Protein AF-A0A843GT63-F1 (afdb_monomer_lite)

Secondary structure (DSSP, 8-state):
--HHHHHHHHHHHHHHHHHHTTSS-HHHHHHHHHHHHHTTSS-HHHHHHHHHHHHHHHHHTT--------

Foldseek 3Di:
DDPLQVQQQVQLVVLVVCCVVVVDQLVRSLVVLVVCVVVSSHDPVSSVVSNVVSVVRVVCVVPPDDDDDD

Sequence (70 aa):
MTIIEKSSKRKANAIRYCVEHGEYSPGYASDRLEELHDNGKVLDVDYEPLAEWLDSLMNAEDIEEMPVEE

Radius of gyration: 14.81 Å; chains: 1; bounding box: 32×23×50 Å

Structure (mmCIF, N/CA/C/O backbone):
data_AF-A0A843GT63-F1
#
_entry.id   AF-A0A843GT63-F1
#
loop_
_atom_site.group_PDB
_atom_site.id
_atom_site.type_symbol
_atom_site.label_atom_id
_atom_site.label_alt_id
_atom_site.label_comp_id
_atom_site.label_asym_id
_atom_site.label_entity_id
_atom_site.label_seq_id
_atom_site.pdbx_PDB_ins_code
_atom_site.Cartn_x
_atom_site.Cartn_y
_atom_site.Cartn_z
_atom_site.occupancy
_atom_site.B_iso_or_equiv
_atom_site.auth_seq_id
_atom_site.auth_comp_id
_atom_site.auth_asym_id
_atom_site.auth_atom_id
_atom_site.pdbx_PDB_model_num
ATOM 1 N N . MET A 1 1 ? -7.251 10.552 16.704 1.00 64.88 1 MET A N 1
ATOM 2 C CA . MET A 1 1 ? -6.304 9.527 16.228 1.00 64.88 1 MET A CA 1
ATOM 3 C C . MET A 1 1 ? -6.316 8.311 17.147 1.00 64.88 1 MET A C 1
ATOM 5 O O . MET A 1 1 ? -5.592 8.238 18.140 1.00 64.88 1 MET A O 1
ATOM 9 N N . THR A 1 2 ? -7.208 7.390 16.818 1.00 85.12 2 THR A N 1
ATOM 10 C CA . THR A 1 2 ? -7.442 6.075 17.404 1.00 85.12 2 THR A CA 1
ATOM 11 C C . THR A 1 2 ? -6.301 5.107 17.076 1.00 85.12 2 THR A C 1
ATOM 13 O O . THR A 1 2 ? -5.413 5.394 16.269 1.00 85.12 2 THR A O 1
ATOM 16 N N . ILE A 1 3 ? -6.310 3.935 17.714 1.00 85.25 3 ILE A N 1
ATOM 17 C CA . ILE A 1 3 ? -5.351 2.855 17.428 1.00 85.25 3 ILE A CA 1
ATOM 18 C C . ILE A 1 3 ? -5.486 2.384 15.970 1.00 85.25 3 ILE A C 1
ATOM 20 O O . ILE A 1 3 ? -4.478 2.091 15.330 1.00 85.25 3 ILE A O 1
ATOM 24 N N . ILE A 1 4 ? -6.713 2.378 15.441 1.00 84.62 4 ILE A N 1
ATOM 25 C CA . ILE A 1 4 ? -7.030 1.975 14.066 1.00 84.62 4 ILE A CA 1
ATOM 26 C C . ILE A 1 4 ? -6.415 2.968 13.073 1.00 84.62 4 ILE A C 1
ATOM 28 O O . ILE A 1 4 ? -5.642 2.555 12.215 1.00 84.62 4 ILE A O 1
ATOM 32 N N . GLU A 1 5 ? -6.629 4.275 13.266 1.00 87.31 5 GLU A N 1
ATOM 33 C CA . GLU A 1 5 ? -6.027 5.325 12.422 1.00 87.31 5 GLU A CA 1
ATOM 34 C C . GLU A 1 5 ? -4.487 5.287 12.452 1.00 87.31 5 GLU A C 1
ATOM 36 O O . GLU A 1 5 ? -3.828 5.416 11.424 1.00 87.31 5 GLU A O 1
ATOM 41 N N . LYS A 1 6 ? -3.872 5.053 13.623 1.00 90.62 6 LYS A N 1
ATOM 42 C CA . LYS A 1 6 ? -2.406 4.892 13.716 1.00 90.62 6 LYS A CA 1
ATOM 43 C C . LYS A 1 6 ? -1.904 3.659 12.966 1.00 90.62 6 LYS A C 1
ATOM 45 O O . LYS A 1 6 ? -0.811 3.698 12.405 1.00 90.62 6 LYS A O 1
ATOM 50 N N . SER A 1 7 ? -2.654 2.562 13.022 1.00 91.81 7 SER A N 1
ATOM 51 C CA . SER A 1 7 ? -2.310 1.305 12.354 1.00 91.81 7 SER A CA 1
ATOM 52 C C . SER A 1 7 ? -2.411 1.443 10.835 1.00 91.81 7 SER A C 1
ATOM 54 O O . SER A 1 7 ? -1.468 1.078 10.133 1.00 91.81 7 SER A O 1
ATOM 56 N N . SER A 1 8 ? -3.500 2.051 10.360 1.00 93.31 8 SER A N 1
ATOM 57 C CA . SER A 1 8 ? -3.751 2.365 8.952 1.00 93.31 8 SER A CA 1
ATOM 58 C C . SER A 1 8 ? -2.608 3.173 8.347 1.00 93.31 8 SER A C 1
ATOM 60 O O . SER A 1 8 ? -1.894 2.686 7.469 1.00 93.31 8 SER A O 1
ATOM 62 N N . LYS A 1 9 ? -2.310 4.334 8.938 1.00 94.00 9 LYS A N 1
ATOM 63 C CA . LYS A 1 9 ? -1.229 5.209 8.478 1.00 94.00 9 LYS A CA 1
ATOM 64 C C . LYS A 1 9 ? 0.139 4.527 8.456 1.00 94.00 9 LYS A C 1
ATOM 66 O O . LYS A 1 9 ? 0.938 4.749 7.553 1.00 94.00 9 LYS A O 1
ATOM 71 N N . ARG A 1 10 ? 0.438 3.677 9.446 1.00 95.25 10 ARG A N 1
ATOM 72 C CA . ARG A 1 10 ? 1.698 2.912 9.474 1.00 95.25 10 ARG A CA 1
ATOM 73 C C . ARG A 1 10 ? 1.802 1.924 8.316 1.00 95.25 10 ARG A C 1
ATOM 75 O O . ARG A 1 10 ? 2.890 1.765 7.776 1.00 95.25 10 ARG A O 1
ATOM 82 N N . LYS A 1 11 ? 0.704 1.262 7.955 1.00 95.12 11 LYS A N 1
ATOM 83 C CA . LYS A 1 11 ? 0.663 0.296 6.852 1.00 95.12 11 LYS A CA 1
ATOM 84 C C . LYS A 1 11 ? 0.808 0.978 5.496 1.00 95.12 11 LYS A C 1
ATOM 86 O O . LYS A 1 11 ? 1.645 0.545 4.713 1.00 95.12 11 LYS A O 1
ATOM 91 N N . ALA A 1 12 ? 0.076 2.068 5.276 1.00 94.62 12 ALA A N 1
ATOM 92 C CA . ALA A 1 12 ? 0.209 2.879 4.069 1.00 94.62 12 ALA A CA 1
ATOM 93 C C . ALA A 1 12 ? 1.645 3.419 3.911 1.00 94.62 12 ALA A C 1
ATOM 95 O O . ALA A 1 12 ? 2.278 3.230 2.875 1.00 94.62 12 ALA A O 1
ATOM 96 N N .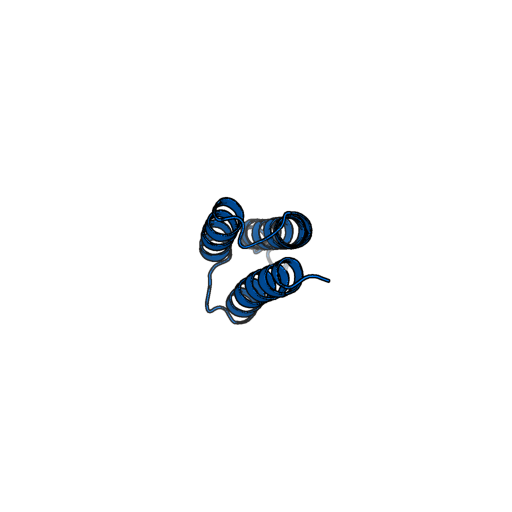 ASN A 1 13 ? 2.225 3.976 4.981 1.00 95.44 13 ASN A N 1
ATOM 97 C CA . ASN A 1 13 ? 3.609 4.457 4.957 1.00 95.44 13 ASN A CA 1
ATOM 98 C C . ASN A 1 13 ? 4.638 3.350 4.683 1.00 95.44 13 ASN A C 1
ATOM 100 O O . ASN A 1 13 ? 5.650 3.619 4.045 1.00 95.44 13 ASN A O 1
ATOM 104 N N . ALA A 1 14 ? 4.412 2.129 5.176 1.00 96.31 14 ALA A N 1
ATOM 105 C CA . ALA A 1 14 ? 5.314 1.009 4.918 1.00 96.31 14 ALA A CA 1
ATOM 106 C C . ALA A 1 14 ? 5.322 0.619 3.434 1.00 96.31 14 ALA A C 1
ATOM 108 O O . ALA A 1 14 ? 6.394 0.432 2.871 1.00 96.31 14 ALA A O 1
ATOM 109 N N . ILE A 1 15 ? 4.147 0.561 2.793 1.00 95.81 15 ILE A N 1
ATOM 110 C CA . ILE A 1 15 ? 4.045 0.302 1.348 1.00 95.81 15 ILE A CA 1
ATOM 111 C C . ILE A 1 15 ? 4.778 1.387 0.565 1.00 95.81 15 ILE A C 1
ATOM 113 O O . ILE A 1 15 ? 5.628 1.075 -0.265 1.00 95.81 15 ILE A O 1
ATOM 117 N N . ARG A 1 16 ? 4.501 2.657 0.878 1.00 95.69 16 ARG A N 1
ATOM 118 C CA . ARG A 1 16 ? 5.161 3.790 0.229 1.00 95.69 16 ARG A CA 1
ATOM 119 C C . ARG A 1 16 ? 6.683 3.712 0.347 1.00 95.69 16 ARG A C 1
ATOM 121 O O . ARG A 1 16 ? 7.372 3.856 -0.654 1.00 95.69 16 ARG A O 1
ATOM 128 N N . TYR A 1 17 ? 7.194 3.429 1.546 1.00 96.06 17 TYR A N 1
ATOM 129 C CA . TYR A 1 17 ? 8.628 3.287 1.788 1.00 96.06 17 TYR A CA 1
ATOM 130 C C . TYR A 1 17 ? 9.252 2.185 0.920 1.00 96.06 17 TYR A C 1
ATOM 132 O O . TYR A 1 17 ? 10.291 2.4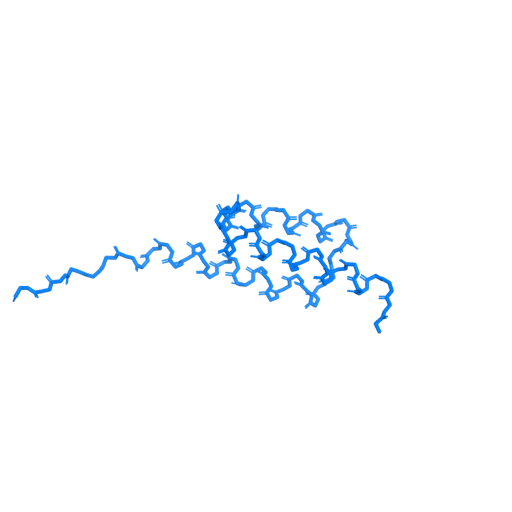19 0.304 1.00 96.06 17 TYR A O 1
ATOM 140 N N . CYS A 1 18 ? 8.611 1.014 0.833 1.00 96.00 18 CYS A N 1
ATOM 141 C CA . CYS A 1 18 ? 9.086 -0.090 -0.001 1.00 96.00 18 CYS A CA 1
ATOM 142 C C . CYS A 1 18 ? 9.128 0.282 -1.489 1.00 96.00 18 CYS A C 1
ATOM 144 O O . CYS A 1 18 ? 10.078 -0.089 -2.170 1.00 96.00 18 CYS A O 1
ATOM 146 N N . VAL A 1 19 ? 8.151 1.040 -1.993 1.00 95.06 19 VAL A N 1
ATOM 147 C CA . VAL A 1 19 ? 8.156 1.511 -3.390 1.00 95.06 19 VAL A CA 1
ATOM 148 C C . VAL A 1 19 ? 9.226 2.581 -3.618 1.00 95.06 19 VAL A C 1
ATOM 150 O O . VAL A 1 19 ? 9.997 2.474 -4.564 1.00 95.06 19 VAL A O 1
ATOM 153 N N . GLU A 1 20 ? 9.357 3.561 -2.717 1.00 93.19 20 GLU A N 1
ATOM 154 C CA . GLU A 1 20 ? 10.387 4.615 -2.798 1.00 93.19 20 GLU A CA 1
ATOM 155 C C . GLU A 1 20 ? 11.823 4.048 -2.788 1.00 93.19 20 GLU A C 1
ATOM 157 O O . GLU A 1 20 ? 12.732 4.674 -3.327 1.00 93.19 20 GLU A O 1
ATOM 162 N N . HIS A 1 21 ? 12.037 2.874 -2.185 1.00 94.69 21 HIS A N 1
ATOM 163 C CA . HIS A 1 21 ? 13.345 2.205 -2.120 1.00 94.69 21 HIS A CA 1
ATOM 164 C C . HIS A 1 21 ? 13.520 1.107 -3.179 1.00 94.69 21 HIS A C 1
ATOM 166 O O . HIS A 1 21 ? 14.546 0.426 -3.182 1.00 94.69 21 HIS A O 1
ATOM 172 N N . GLY A 1 22 ? 12.540 0.923 -4.070 1.00 91.69 22 GLY A N 1
ATOM 173 C CA . GLY A 1 22 ? 12.579 -0.099 -5.116 1.00 91.69 22 GLY A CA 1
ATOM 174 C C . GLY A 1 22 ? 12.471 -1.535 -4.598 1.00 91.69 22 GLY A C 1
ATOM 175 O O . GLY A 1 22 ? 12.813 -2.469 -5.318 1.00 91.69 22 GLY A O 1
ATOM 176 N N . GLU A 1 23 ? 12.010 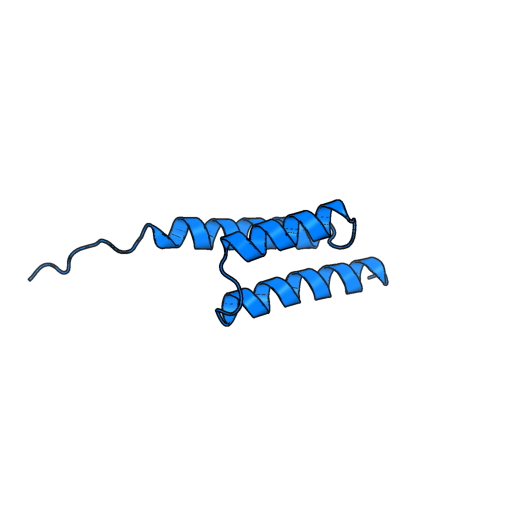-1.739 -3.359 1.00 95.31 23 GLU A N 1
ATOM 177 C CA . GLU A 1 23 ? 11.720 -3.078 -2.840 1.00 95.31 23 GLU A CA 1
ATOM 178 C C . GLU A 1 23 ? 10.423 -3.635 -3.429 1.00 95.31 23 GLU A C 1
ATOM 180 O O . GLU A 1 23 ? 10.338 -4.836 -3.685 1.00 95.31 23 GLU A O 1
ATOM 185 N N . TYR A 1 24 ? 9.422 -2.773 -3.654 1.00 93.56 24 TYR A N 1
ATOM 186 C CA . TYR A 1 24 ? 8.154 -3.113 -4.307 1.00 93.56 24 TYR A CA 1
ATOM 187 C C . TYR A 1 24 ? 8.024 -2.380 -5.640 1.00 93.56 24 TYR A C 1
ATOM 189 O O . TYR A 1 24 ? 8.282 -1.180 -5.715 1.00 93.56 24 TYR A O 1
ATOM 197 N N . SER A 1 25 ? 7.554 -3.084 -6.673 1.00 93.75 25 SER A N 1
ATOM 198 C CA . SER A 1 25 ? 7.055 -2.419 -7.876 1.00 93.75 25 SER A CA 1
ATOM 199 C C . SER A 1 25 ? 5.725 -1.713 -7.572 1.00 93.75 25 SER A C 1
ATOM 201 O O . SER A 1 25 ? 4.979 -2.183 -6.703 1.00 93.75 25 SER A O 1
ATOM 203 N N . PRO A 1 26 ? 5.389 -0.620 -8.281 1.00 92.81 26 PRO A N 1
ATOM 204 C CA . PRO A 1 26 ? 4.119 0.080 -8.097 1.00 92.81 26 PRO A CA 1
ATOM 205 C C . PRO A 1 26 ? 2.892 -0.839 -8.219 1.00 92.81 26 PRO A C 1
ATOM 207 O O . PRO A 1 26 ? 2.009 -0.789 -7.366 1.00 92.81 26 PRO A O 1
ATOM 210 N N . GLY A 1 27 ? 2.889 -1.761 -9.191 1.00 93.75 27 GLY A N 1
ATOM 211 C CA . GLY A 1 27 ? 1.815 -2.749 -9.353 1.00 93.75 27 GLY A CA 1
ATOM 212 C C . GLY A 1 27 ? 1.676 -3.698 -8.160 1.00 93.75 27 GLY A C 1
ATOM 213 O O . GLY A 1 27 ? 0.589 -3.843 -7.608 1.00 93.75 27 GLY A O 1
ATOM 214 N N . TYR A 1 28 ? 2.785 -4.272 -7.676 1.00 94.62 28 TYR A N 1
ATOM 215 C CA . TYR A 1 28 ? 2.754 -5.143 -6.494 1.00 94.62 28 TYR A CA 1
ATOM 216 C C . TYR A 1 28 ? 2.313 -4.389 -5.229 1.00 94.62 28 TYR A C 1
ATOM 218 O O . TYR A 1 28 ? 1.598 -4.923 -4.380 1.00 94.62 28 TYR A O 1
ATOM 226 N N . ALA A 1 29 ? 2.736 -3.133 -5.089 1.00 95.81 29 ALA A N 1
ATOM 227 C CA . ALA A 1 29 ? 2.303 -2.275 -3.999 1.00 95.81 29 ALA A CA 1
ATOM 228 C C . ALA A 1 29 ? 0.806 -1.942 -4.067 1.00 95.81 29 ALA A C 1
ATOM 230 O O . ALA A 1 29 ? 0.179 -1.873 -3.009 1.00 95.81 29 ALA A O 1
ATOM 231 N N . SER A 1 30 ? 0.241 -1.789 -5.269 1.00 95.19 30 SER A N 1
ATOM 232 C CA . SER A 1 30 ? -1.192 -1.559 -5.480 1.00 95.19 30 SER A CA 1
ATOM 233 C C . SER A 1 30 ? -2.015 -2.766 -5.036 1.00 95.19 30 SER A C 1
ATOM 235 O O . SER A 1 30 ? -2.868 -2.625 -4.161 1.00 95.19 30 SER A O 1
ATOM 237 N N . ASP A 1 31 ? -1.664 -3.970 -5.505 1.00 95.81 31 ASP A N 1
ATOM 238 C CA . ASP A 1 31 ? -2.311 -5.224 -5.083 1.00 95.81 31 ASP A CA 1
ATOM 239 C C . ASP A 1 31 ? -2.257 -5.393 -3.556 1.00 95.81 31 ASP A C 1
ATOM 241 O O . ASP A 1 31 ? -3.225 -5.776 -2.890 1.00 95.81 31 ASP A O 1
ATOM 245 N N . ARG A 1 32 ? -1.099 -5.076 -2.961 1.00 95.88 32 ARG A N 1
ATOM 246 C CA . ARG A 1 32 ? -0.905 -5.193 -1.515 1.00 95.88 32 ARG A CA 1
ATOM 247 C C . ARG A 1 32 ? -1.714 -4.163 -0.732 1.00 95.88 32 ARG A C 1
ATOM 249 O O . ARG A 1 32 ? -2.143 -4.454 0.389 1.00 95.88 32 ARG A O 1
ATOM 256 N N . LEU A 1 33 ? -1.873 -2.962 -1.277 1.00 96.06 33 LEU A N 1
ATOM 257 C CA . LEU A 1 33 ? -2.665 -1.896 -0.682 1.00 96.06 33 LEU A CA 1
ATOM 258 C C . LEU A 1 33 ? -4.157 -2.250 -0.700 1.00 96.06 33 LEU A C 1
ATOM 260 O O . LEU A 1 33 ? -4.799 -2.114 0.344 1.00 96.06 33 LEU A O 1
ATOM 264 N N . GLU A 1 34 ? -4.671 -2.764 -1.820 1.00 95.81 34 GLU A N 1
ATOM 265 C CA . GLU A 1 34 ? -6.048 -3.265 -1.946 1.00 95.81 34 GLU A CA 1
ATOM 266 C C . GLU A 1 34 ? -6.340 -4.369 -0.928 1.00 95.81 34 GLU A C 1
ATOM 268 O O . GLU A 1 34 ? -7.277 -4.248 -0.143 1.00 95.81 34 GLU A O 1
ATOM 273 N N . GLU A 1 35 ? -5.473 -5.381 -0.809 1.00 96.19 35 GLU A N 1
ATOM 274 C CA . GLU A 1 35 ? -5.664 -6.452 0.180 1.00 96.19 35 GLU A CA 1
ATOM 275 C C . GLU A 1 35 ? -5.745 -5.900 1.617 1.00 96.19 35 GLU A C 1
ATOM 277 O O . GLU A 1 35 ? -6.512 -6.379 2.459 1.00 96.19 35 GLU A O 1
ATOM 282 N N . LEU A 1 36 ? -4.925 -4.901 1.956 1.00 94.94 36 LEU A N 1
ATOM 283 C CA . LEU A 1 36 ? -4.958 -4.297 3.287 1.00 94.94 36 LEU A CA 1
ATOM 284 C C . LEU A 1 36 ? -6.221 -3.465 3.520 1.00 94.94 36 LEU A C 1
ATOM 286 O O . LEU A 1 36 ? -6.700 -3.424 4.659 1.00 94.94 36 LEU A O 1
ATOM 290 N N . HIS A 1 37 ? -6.736 -2.818 2.483 1.00 95.06 37 HIS A N 1
ATOM 291 C CA . HIS A 1 37 ? -7.975 -2.053 2.521 1.00 95.06 37 HIS A CA 1
ATOM 292 C C . HIS A 1 37 ? -9.197 -2.965 2.669 1.00 95.06 37 HIS A C 1
ATOM 294 O O . HIS A 1 37 ? -9.944 -2.798 3.632 1.00 95.06 37 HIS A O 1
ATOM 300 N N . ASP A 1 38 ? -9.294 -4.033 1.873 1.00 95.62 38 ASP A N 1
ATOM 301 C CA . ASP A 1 38 ? -10.349 -5.058 1.960 1.00 95.62 38 ASP A CA 1
ATOM 302 C C . ASP A 1 38 ? -10.421 -5.713 3.346 1.00 95.62 38 ASP A C 1
ATOM 304 O O . ASP A 1 38 ? -11.486 -6.037 3.874 1.00 95.62 38 ASP A O 1
ATOM 308 N N . ASN A 1 39 ? -9.262 -5.882 3.986 1.00 94.56 39 ASN A N 1
ATOM 309 C CA . ASN A 1 39 ? -9.163 -6.402 5.348 1.00 94.56 39 ASN A CA 1
ATOM 310 C C . ASN A 1 39 ? -9.489 -5.363 6.443 1.00 94.56 39 ASN A C 1
ATOM 312 O O . ASN A 1 39 ? -9.314 -5.659 7.631 1.00 94.56 39 ASN A O 1
ATOM 316 N N . GLY A 1 40 ? -9.870 -4.135 6.084 1.00 92.50 40 GLY A N 1
ATOM 317 C CA . GLY A 1 40 ? -10.125 -3.025 7.007 1.00 92.50 40 GLY A CA 1
ATOM 318 C C . GLY A 1 40 ? -8.888 -2.578 7.792 1.00 92.50 40 GLY A C 1
ATOM 319 O O . GLY A 1 40 ? -9.000 -2.025 8.888 1.00 92.50 40 GLY A O 1
ATOM 320 N N . LYS A 1 41 ? -7.683 -2.877 7.287 1.00 93.62 41 LYS A N 1
ATOM 321 C CA . LYS A 1 41 ? -6.406 -2.541 7.940 1.00 93.62 41 LYS A CA 1
ATOM 322 C C . LYS A 1 41 ? -5.869 -1.186 7.497 1.00 93.62 41 LYS A C 1
ATOM 324 O O . LYS A 1 41 ? -5.063 -0.619 8.235 1.00 93.62 41 LYS A O 1
ATOM 329 N N . VAL A 1 42 ? -6.278 -0.713 6.325 1.00 94.69 42 VAL A N 1
ATOM 330 C CA . VAL A 1 42 ? -6.043 0.638 5.811 1.00 94.69 42 VAL A CA 1
ATOM 331 C C . VAL A 1 42 ? -7.411 1.288 5.619 1.00 94.69 42 VAL A C 1
ATOM 333 O O . VAL A 1 42 ? -8.323 0.659 5.099 1.00 94.69 42 VAL A O 1
ATOM 336 N N . LEU A 1 43 ? -7.563 2.509 6.116 1.00 94.12 43 LEU A N 1
ATOM 337 C CA . LEU A 1 43 ? -8.771 3.319 5.991 1.00 94.12 43 LEU A CA 1
ATOM 338 C C . LEU A 1 43 ? -8.740 4.094 4.673 1.00 94.12 43 LEU A C 1
ATOM 340 O O . LEU A 1 43 ? -7.656 4.438 4.206 1.00 94.12 43 LEU A O 1
ATOM 344 N N . ASP A 1 44 ? -9.909 4.466 4.153 1.00 94.06 44 ASP A N 1
ATOM 345 C CA . ASP A 1 44 ? -10.058 5.237 2.905 1.00 94.06 44 ASP A CA 1
ATOM 346 C C . ASP A 1 44 ? -9.134 6.465 2.861 1.00 94.06 44 ASP A C 1
ATOM 348 O O . ASP A 1 44 ? -8.414 6.678 1.892 1.00 94.06 44 ASP A O 1
ATOM 352 N N . VAL A 1 45 ? -9.049 7.197 3.980 1.00 93.56 45 VAL A N 1
ATOM 353 C CA . VAL A 1 45 ? -8.221 8.409 4.128 1.00 93.56 45 VAL A CA 1
ATOM 354 C C . VAL A 1 45 ? -6.717 8.193 3.920 1.00 93.56 45 VAL A C 1
ATOM 356 O O . VAL A 1 45 ? -6.005 9.148 3.618 1.00 93.56 45 VAL A O 1
ATOM 359 N N . ASP A 1 46 ? -6.220 6.972 4.130 1.00 94.19 46 ASP A N 1
ATOM 360 C CA . ASP A 1 46 ? -4.822 6.596 3.886 1.00 94.19 46 ASP A CA 1
ATOM 361 C C . ASP A 1 46 ? -4.673 5.775 2.587 1.00 94.19 46 ASP A C 1
ATOM 363 O O . ASP A 1 46 ? -3.582 5.736 2.020 1.00 94.19 46 ASP A O 1
ATOM 367 N N . TYR A 1 47 ? -5.745 5.116 2.131 1.00 94.81 47 TYR A N 1
ATOM 368 C CA . TYR A 1 47 ? -5.790 4.315 0.906 1.00 94.81 47 TYR A CA 1
ATOM 369 C C . TYR A 1 47 ? -5.791 5.194 -0.345 1.00 94.81 47 TYR A C 1
ATOM 371 O O . TYR A 1 47 ? -4.872 5.084 -1.151 1.00 94.81 47 TYR A O 1
ATOM 379 N N . GLU A 1 48 ? -6.774 6.090 -0.480 1.00 95.31 48 GLU A N 1
ATOM 380 C CA . GLU A 1 48 ? -6.994 6.907 -1.682 1.00 95.31 48 GL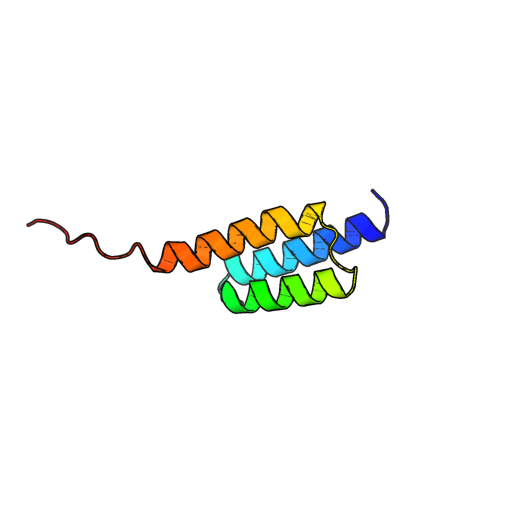U A CA 1
ATOM 381 C C . GLU A 1 48 ? -5.733 7.654 -2.153 1.00 95.31 48 GLU A C 1
ATOM 383 O O . GLU A 1 48 ? -5.334 7.465 -3.303 1.00 95.31 48 GLU A O 1
ATOM 388 N N . PRO A 1 49 ? -5.033 8.435 -1.300 1.00 95.75 49 PRO A N 1
ATOM 389 C CA . PRO A 1 49 ? -3.855 9.173 -1.752 1.00 95.75 49 PRO A CA 1
ATOM 390 C C . PRO A 1 49 ? -2.681 8.259 -2.122 1.00 95.75 49 PRO A C 1
ATOM 392 O O . PRO A 1 49 ? -1.844 8.636 -2.940 1.00 95.75 49 PRO A O 1
ATOM 395 N N . LEU A 1 50 ? -2.577 7.076 -1.506 1.00 95.62 50 LEU A N 1
ATOM 396 C CA . LEU A 1 50 ? -1.511 6.133 -1.826 1.00 95.62 50 LEU A CA 1
ATOM 397 C C . LEU A 1 50 ? -1.813 5.375 -3.121 1.00 95.62 50 LEU A C 1
ATOM 399 O O . LEU A 1 50 ? -0.899 5.175 -3.912 1.00 95.62 50 LEU A O 1
ATOM 403 N N . ALA A 1 51 ? -3.071 5.001 -3.356 1.00 95.94 51 ALA A N 1
ATOM 404 C CA . ALA A 1 51 ? -3.510 4.374 -4.596 1.00 95.94 51 ALA A CA 1
ATOM 405 C C . ALA A 1 51 ? -3.301 5.311 -5.796 1.00 95.94 51 ALA A C 1
ATOM 407 O O . ALA A 1 51 ? -2.696 4.900 -6.781 1.00 95.94 51 ALA A O 1
ATOM 408 N N . GLU A 1 52 ? -3.691 6.587 -5.681 1.00 95.19 52 GLU A N 1
ATOM 409 C CA . GLU A 1 52 ? -3.459 7.596 -6.729 1.00 95.19 52 GLU A CA 1
ATOM 410 C C . GLU A 1 52 ? -1.963 7.772 -7.028 1.00 95.19 52 GLU A C 1
ATOM 412 O O . GLU A 1 52 ? -1.544 7.836 -8.183 1.00 95.19 52 GLU A O 1
ATOM 417 N N . TRP A 1 53 ? -1.128 7.796 -5.986 1.00 95.06 53 TRP A N 1
ATOM 418 C CA . TRP A 1 53 ? 0.318 7.878 -6.161 1.00 95.06 53 TRP A CA 1
ATOM 419 C C . TRP A 1 53 ? 0.894 6.645 -6.872 1.00 95.06 53 TRP A C 1
ATOM 421 O O . TRP A 1 53 ? 1.700 6.798 -7.789 1.00 95.06 53 TRP A O 1
ATOM 431 N N . LEU A 1 54 ? 0.476 5.434 -6.490 1.00 94.19 54 LEU A N 1
ATOM 432 C CA . LEU A 1 54 ? 0.916 4.191 -7.135 1.00 94.19 54 LEU A CA 1
ATOM 433 C C . LEU A 1 54 ? 0.484 4.129 -8.602 1.00 94.19 54 LEU A C 1
ATOM 435 O O . LEU A 1 54 ? 1.291 3.756 -9.451 1.00 94.19 54 LEU A O 1
ATOM 439 N N . ASP A 1 55 ? -0.742 4.552 -8.903 1.00 93.44 55 ASP A N 1
ATOM 440 C CA . ASP A 1 55 ? -1.244 4.662 -10.271 1.00 93.44 55 ASP A CA 1
ATOM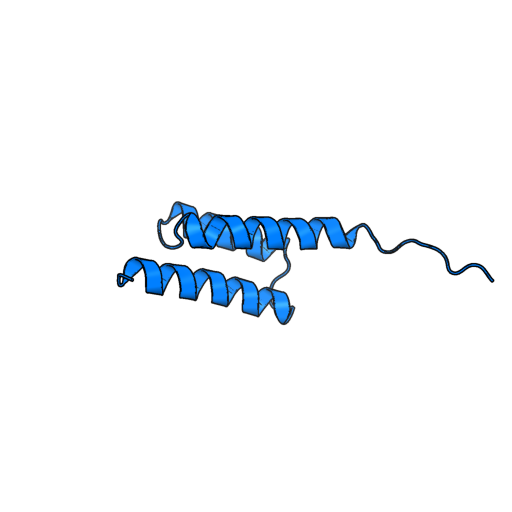 441 C C . ASP A 1 55 ? -0.416 5.660 -11.087 1.00 93.44 55 ASP A C 1
ATOM 443 O O . ASP A 1 55 ? 0.020 5.347 -12.194 1.00 93.44 55 ASP A O 1
ATOM 447 N N . SER A 1 56 ? -0.072 6.817 -10.514 1.00 92.69 56 SER A N 1
ATOM 448 C CA . SER A 1 56 ? 0.795 7.789 -11.19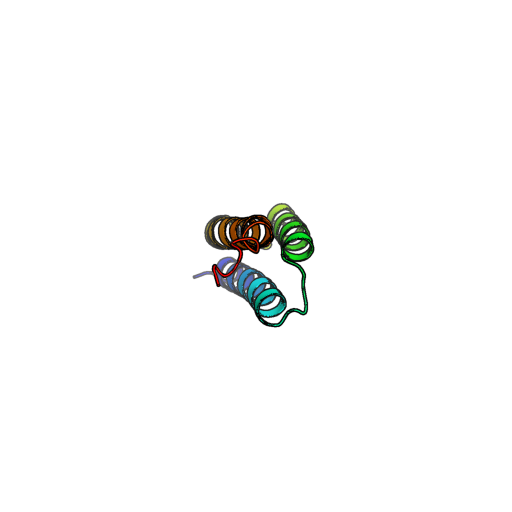0 1.00 92.69 56 SER A CA 1
ATOM 449 C C . SER A 1 56 ? 2.173 7.219 -11.537 1.00 92.69 56 SER A C 1
ATOM 451 O O . SER A 1 56 ? 2.707 7.554 -12.587 1.00 92.69 56 SER A O 1
ATOM 453 N N . LEU A 1 57 ? 2.735 6.337 -10.700 1.00 90.31 57 LEU A N 1
ATOM 454 C CA . LEU A 1 57 ? 4.024 5.698 -10.968 1.00 90.31 57 LEU A CA 1
ATOM 455 C C . LEU A 1 57 ? 3.926 4.680 -12.102 1.00 90.31 57 LEU A C 1
ATOM 457 O O . LEU A 1 57 ? 4.780 4.690 -12.980 1.00 90.31 57 LEU A O 1
ATOM 461 N N . MET A 1 58 ? 2.875 3.857 -12.116 1.00 87.81 58 MET A N 1
ATOM 462 C CA . MET A 1 58 ? 2.632 2.897 -13.201 1.00 87.81 58 MET A CA 1
ATOM 463 C C . MET A 1 58 ? 2.412 3.597 -14.546 1.00 87.81 58 MET A C 1
ATOM 465 O O . MET A 1 58 ? 2.892 3.122 -15.568 1.00 87.81 58 MET A O 1
ATOM 469 N N . ASN A 1 59 ? 1.725 4.743 -14.547 1.00 84.06 59 ASN A N 1
ATOM 470 C CA . ASN A 1 59 ? 1.509 5.544 -15.754 1.00 84.06 59 ASN A CA 1
ATOM 471 C C . ASN A 1 59 ? 2.722 6.424 -16.124 1.00 84.06 59 ASN A C 1
ATOM 473 O O . ASN A 1 59 ? 2.847 6.849 -17.270 1.00 84.06 59 ASN A O 1
ATOM 477 N N . ALA A 1 60 ? 3.617 6.730 -15.179 1.00 70.06 60 ALA A N 1
ATOM 478 C CA . ALA A 1 60 ? 4.836 7.495 -15.446 1.00 70.06 60 ALA A CA 1
ATOM 479 C C . ALA A 1 60 ? 5.921 6.657 -16.139 1.00 70.06 60 ALA A C 1
ATOM 481 O O . ALA A 1 60 ? 6.748 7.228 -16.848 1.00 70.06 60 ALA A O 1
ATOM 482 N N . GLU A 1 61 ? 5.899 5.327 -15.991 1.00 55.28 61 GLU A N 1
ATOM 483 C CA . GLU A 1 61 ? 6.797 4.412 -16.716 1.00 55.28 61 GLU A CA 1
ATOM 484 C C . GLU A 1 61 ? 6.567 4.419 -18.249 1.00 55.28 61 GLU A C 1
ATOM 486 O O . GLU A 1 61 ? 7.409 3.911 -18.984 1.00 55.28 61 GLU A O 1
ATOM 491 N N . ASP A 1 62 ? 5.500 5.064 -18.746 1.00 49.91 62 ASP A N 1
ATOM 492 C CA . ASP A 1 62 ? 5.237 5.296 -20.180 1.00 49.91 62 ASP A CA 1
ATOM 493 C C . ASP A 1 62 ? 5.811 6.630 -20.723 1.00 49.91 62 ASP A C 1
ATOM 495 O O . ASP A 1 62 ? 5.691 6.922 -21.915 1.00 49.91 62 ASP A O 1
ATOM 499 N N . ILE A 1 63 ? 6.456 7.461 -19.889 1.00 51.62 63 ILE A N 1
ATOM 500 C CA . ILE A 1 63 ? 7.035 8.761 -20.292 1.00 51.62 63 ILE A CA 1
ATOM 501 C C . ILE A 1 63 ? 8.574 8.707 -20.280 1.00 51.62 63 ILE A C 1
ATOM 503 O O . ILE A 1 63 ? 9.235 9.561 -19.701 1.00 51.62 63 ILE A O 1
ATOM 507 N N . GLU A 1 64 ? 9.172 7.722 -20.949 1.00 48.97 64 GLU A N 1
ATOM 508 C CA . GLU A 1 64 ? 10.588 7.779 -21.354 1.00 48.97 64 GLU A CA 1
ATOM 509 C C . GLU A 1 64 ? 10.758 7.517 -22.858 1.00 48.97 64 GLU A C 1
ATOM 511 O O . GLU A 1 64 ? 11.520 6.656 -23.267 1.00 48.97 64 GLU A O 1
ATOM 516 N N . GLU A 1 65 ? 10.103 8.302 -23.716 1.00 49.97 65 GLU A N 1
ATOM 517 C CA . GLU A 1 65 ? 10.639 8.567 -25.059 1.00 49.97 65 GLU A CA 1
ATOM 518 C C . GLU A 1 65 ? 10.351 10.013 -25.474 1.00 49.97 65 GLU A C 1
ATOM 520 O O . GLU A 1 65 ? 9.327 10.337 -26.073 1.00 49.97 65 GLU A O 1
ATOM 525 N N . MET A 1 66 ? 11.298 10.907 -25.197 1.00 49.00 66 MET A N 1
ATOM 526 C CA . MET A 1 66 ? 11.503 12.065 -26.062 1.00 49.00 66 MET A CA 1
ATOM 527 C C . MET A 1 66 ? 12.961 12.048 -26.535 1.00 49.00 66 MET A C 1
ATOM 529 O O . MET A 1 66 ? 13.862 12.191 -25.705 1.00 49.00 66 MET A O 1
ATOM 533 N N . PRO A 1 67 ? 13.213 11.821 -27.840 1.00 51.31 67 PRO A N 1
ATOM 534 C CA . PRO A 1 67 ? 14.559 11.745 -28.382 1.00 51.31 67 PRO A CA 1
ATOM 535 C C . PRO A 1 67 ? 15.270 13.086 -28.200 1.00 51.31 67 PRO A C 1
ATOM 537 O O . PRO A 1 67 ? 14.706 14.151 -28.448 1.00 51.31 67 PRO A O 1
ATOM 540 N N . VAL A 1 68 ? 16.523 13.015 -27.761 1.00 60.81 68 VAL A N 1
ATOM 541 C CA . VAL A 1 68 ? 17.444 14.150 -27.744 1.00 60.81 68 VAL A CA 1
ATOM 542 C C . VAL A 1 68 ? 17.657 14.582 -29.200 1.00 60.81 68 VAL A C 1
ATOM 544 O O . VAL A 1 68 ? 18.213 13.810 -29.978 1.00 60.81 68 VAL A O 1
ATOM 547 N N . GLU A 1 69 ? 17.174 15.765 -29.591 1.00 58.06 69 GLU A N 1
ATOM 548 C CA . GLU A 1 69 ? 17.524 16.356 -30.891 1.00 58.06 69 GLU A CA 1
ATOM 549 C C . GLU A 1 69 ? 19.009 16.773 -30.879 1.00 58.06 69 GLU A C 1
ATOM 551 O O . GLU A 1 69 ? 19.458 17.430 -29.934 1.00 58.06 69 GLU A O 1
ATOM 556 N N . GLU A 1 70 ? 19.753 16.326 -31.903 1.00 58.81 70 GLU A N 1
ATOM 557 C CA . GLU A 1 70 ? 21.182 16.606 -32.167 1.00 58.81 70 GLU A CA 1
ATOM 558 C C . GLU A 1 70 ? 21.490 18.083 -32.461 1.00 58.81 70 GLU A C 1
ATOM 560 O O . GLU A 1 70 ? 20.710 18.738 -33.194 1.00 58.81 70 GLU A O 1
#

pLDDT: mean 87.1, std 14.79, range [48.97, 96.31]